Protein 1Z9F (pdb70)

Nearest PDB structures (foldseek):
  1z9f-assembly1_A  TM=1.011E+00  e=7.167E-17  Thermotoga maritima
  1ue6-assembly2_C-3  TM=9.435E-01  e=1.975E-06  Mycobacterium tuberculosis
  1kaw-assembly1_A  TM=8.703E-01  e=1.208E-06  Escherichia coli
  3f2b-assembly1_A  TM=7.608E-01  e=1.840E-04  Geobacillus kaustophilus
  3f2d-assembly1_A  TM=7.621E-01  e=6.122E-04  Geobacillus kaustophilus

Solvent-accessible surface area: 6343 Å² total; per-residue (Å²): 232,150,106,169,179,56,84,32,107,16,85,2,115,1,65,175,88,14,121,39,162,148,52,200,90,19,9,0,29,6,42,0,18,29,112,200,127,46,46,132,44,64,0,10,0,104,28,77,38,0,86,58,0,119,98,132,2,73,51,39,88,42,0,33,0,37,0,58,38,105,101,140,172,195,216,84,31,78,24,0,47,8,82,31,10,140,65,100,92

Secondary structure (DSSP, 8-state):
--S----EEEEEEESS--EEEE---EEEEEEEEEE--EEEEEEEEEHHHHHHHHHH--TT-EEEEEEEEEEE----EEEEEEEEEEE--

InterPro domains:
  IPR000424 Primosome PriB/single-strand DNA-binding [PF00436] (4-107)
  IPR000424 Primosome PriB/single-strand DNA-binding [PS50935] (4-108)
  IPR000424 Primosome PriB/single-strand DNA-binding [cd04496] (7-106)
  IPR011344 Single-stranded DNA-binding protein [MF_00984] (4-111)
  IPR011344 Single-stranded DNA-binding protein [PIRSF002070] (4-121)
  IPR011344 Single-stranded DNA-binding protein [PTHR10302] (4-125)
  IPR011344 Single-stranded DNA-binding protein [TIGR00621] (4-120)
  IPR012340 Nucleic acid-binding, OB-fold [G3DSA:2.40.50.140] (1-108)
  IPR012340 Nucleic acid-binding, OB-fold [SSF50249] (4-141)

Structure (mmCIF, N/CA/C/O backbone):
data_1Z9F
#
_entry.id   1Z9F
#
_cell.length_a   76.589
_cell.length_b   83.406
_cell.length_c   86.431
_cell.angle_alpha   90.000
_cell.angle_beta   90.000
_cell.angle_gamma   90.000
#
_symmetry.space_group_name_H-M   'F 2 2 2'
#
loop_
_entity.id
_entity.type
_entity.pdbx_description
1 polymer 'Single-strand binding protein'
2 water water
#
loop_
_atom_site.group_PDB
_atom_site.id
_atom_site.type_symbol
_atom_site.label_atom_id
_atom_site.label_alt_id
_atom_site.label_comp_id
_atom_site.label_asym_id
_atom_site.label_entity_id
_atom_site.label_seq_id
_atom_site.pdbx_PDB_ins_code
_atom_site.Cartn_x
_atom_site.Cartn_y
_atom_site.Cartn_z
_atom_site.occupancy
_atom_site.B_iso_or_equiv
_atom_site.auth_seq_id
_atom_site.auth_comp_id
_atom_site.auth_asym_id
_atom_site.auth_atom_id
_atom_site.pdbx_PDB_model_num
ATOM 1 N N . HIS A 1 12 ? -11.959 13.719 -43.747 1.00 90.48 0 HIS A N 1
ATOM 2 C CA . HIS A 1 12 ? -11.028 14.764 -43.199 1.00 90.62 0 HIS A CA 1
ATOM 3 C C . HIS A 1 12 ? -10.797 14.558 -41.703 1.00 89.79 0 HIS A C 1
ATOM 4 O O . HIS A 1 12 ? -11.612 13.899 -41.031 1.00 90.23 0 HIS A O 1
ATOM 11 N N . MET A 1 13 ? -9.716 15.160 -41.194 1.00 88.55 1 MET A N 1
ATOM 12 C CA . MET A 1 13 ? -9.400 15.199 -39.754 1.00 87.59 1 MET A CA 1
ATOM 13 C C . MET A 1 13 ? -8.001 15.797 -39.498 1.00 86.71 1 MET A C 1
ATOM 14 O O . MET A 1 13 ? -7.885 16.789 -38.772 1.00 86.79 1 MET A O 1
ATOM 19 N N . SER A 1 14 ? -6.970 15.177 -40.095 1.00 85.18 2 SER A N 1
ATOM 20 C CA . SER A 1 14 ? -5.535 15.588 -40.019 1.00 84.24 2 SER A CA 1
ATOM 21 C C . SER A 1 14 ? -4.702 14.687 -39.090 1.00 82.60 2 SER A C 1
ATOM 22 O O . SER A 1 14 ? -3.620 15.060 -38.636 1.00 82.43 2 SER A O 1
ATOM 25 N N . PHE A 1 15 ? -5.219 13.493 -38.832 1.00 80.95 3 PHE A N 1
ATOM 26 C CA . PHE A 1 15 ? -4.639 12.544 -37.907 1.00 79.60 3 PHE A CA 1
ATOM 27 C C . PHE A 1 15 ? -4.837 11.153 -38.495 1.00 78.29 3 PHE A C 1
ATOM 28 O O . PHE A 1 15 ? -5.594 11.000 -39.446 1.00 78.52 3 PHE A O 1
ATOM 36 N N . PHE A 1 16 ? -4.159 10.146 -37.954 1.00 76.48 4 PHE A N 1
ATOM 37 C CA . PHE A 1 16 ? -4.195 8.821 -38.535 1.00 75.32 4 PHE A CA 1
ATOM 38 C C . PHE A 1 16 ? -3.703 7.815 -37.539 1.00 75.02 4 PHE A C 1
ATOM 39 O O . PHE A 1 16 ? -2.797 8.072 -36.796 1.00 74.44 4 PHE A O 1
ATOM 47 N N . ASN A 1 17 ? -4.316 6.652 -37.512 1.00 75.71 5 ASN A N 1
ATOM 48 C CA . ASN A 1 17 ? -3.956 5.651 -36.524 1.00 76.28 5 ASN A CA 1
ATOM 49 C C . ASN A 1 17 ? -4.235 4.300 -37.133 1.00 76.96 5 ASN A C 1
ATOM 50 O O . ASN A 1 17 ? -5.360 3.952 -37.308 1.00 77.06 5 ASN A O 1
ATOM 55 N N . LYS A 1 18 ? -3.191 3.558 -37.484 1.00 77.42 6 LYS A N 1
ATOM 56 C CA . LYS A 1 18 ? -3.371 2.302 -38.141 1.00 77.48 6 LYS A CA 1
ATOM 57 C C . LYS A 1 18 ? -2.413 1.298 -37.596 1.00 78.25 6 LYS A C 1
ATOM 58 O O . LYS A 1 18 ? -1.194 1.548 -37.556 1.00 77.90 6 LYS A O 1
ATOM 66 N N . ILE A 1 19 ? -2.937 0.145 -37.190 1.00 78.33 7 ILE A N 1
ATOM 67 C CA . ILE A 1 19 ? -2.050 -0.934 -36.775 1.00 78.13 7 ILE A CA 1
ATOM 68 C C . ILE A 1 19 ? -2.392 -2.232 -37.534 1.00 77.94 7 ILE A C 1
ATOM 69 O O . ILE A 1 19 ? -3.529 -2.558 -37.715 1.00 77.56 7 ILE A O 1
ATOM 74 N N . ILE A 1 20 ? -1.355 -2.921 -38.004 1.00 78.43 8 ILE A N 1
ATOM 75 C CA . ILE A 1 20 ? -1.471 -4.190 -38.690 1.00 78.28 8 ILE A CA 1
ATOM 76 C C . ILE A 1 20 ? -0.517 -5.153 -38.018 1.00 78.56 8 ILE A C 1
ATOM 77 O O . ILE A 1 20 ? 0.687 -4.906 -37.961 1.00 78.63 8 ILE A O 1
ATOM 82 N N . LEU A 1 21 ? -1.082 -6.247 -37.519 1.00 79.14 9 LEU A N 1
ATOM 83 C CA . LEU A 1 21 ? -0.349 -7.245 -36.736 1.00 79.13 9 LEU A CA 1
ATOM 84 C C . LEU A 1 21 ? -0.659 -8.576 -37.359 1.00 79.55 9 LEU A C 1
ATOM 85 O O . LEU A 1 21 ? -1.754 -8.756 -37.875 1.00 80.33 9 LEU A O 1
ATOM 90 N N . ILE A 1 22 ? 0.324 -9.470 -37.380 1.00 79.30 10 ILE A N 1
ATOM 91 C CA . ILE A 1 22 ? 0.105 -10.884 -37.682 1.00 78.90 10 ILE A CA 1
ATOM 92 C C . ILE A 1 22 ? 0.688 -11.701 -36.523 1.00 79.12 10 ILE A C 1
ATOM 93 O O . ILE A 1 22 ? 1.893 -11.641 -36.264 1.00 78.40 10 ILE A O 1
ATOM 98 N N . GLY A 1 23 ? -0.179 -12.434 -35.820 1.00 79.05 11 GLY A N 1
ATOM 99 C CA . GLY A 1 23 ? 0.239 -13.238 -34.691 1.00 79.32 11 GLY A CA 1
ATOM 100 C C . GLY A 1 23 ? -0.692 -14.394 -34.411 1.00 79.64 11 GLY A C 1
ATOM 101 O O . GLY A 1 23 ? -1.752 -14.512 -35.019 1.00 79.79 11 GLY A O 1
ATOM 102 N N A ARG A 1 24 ? -0.274 -15.263 -33.488 0.50 79.82 12 ARG A N 1
ATOM 103 N N B ARG A 1 24 ? -0.304 -15.239 -33.469 0.50 79.89 12 ARG A N 1
ATOM 104 C CA A ARG A 1 24 ? -1.083 -16.410 -33.070 0.50 79.79 12 ARG A CA 1
ATOM 105 C CA B ARG A 1 24 ? -1.120 -16.385 -33.104 0.50 79.91 12 ARG A CA 1
ATOM 106 C C A ARG A 1 24 ? -2.043 -15.931 -31.983 0.50 80.05 12 ARG A C 1
ATOM 107 C C B ARG A 1 24 ? -2.000 -16.009 -31.921 0.50 80.15 12 ARG A C 1
ATOM 108 O O A ARG A 1 24 ? -1.726 -14.989 -31.259 0.50 79.95 12 ARG A O 1
ATOM 109 O O B ARG A 1 24 ? -1.596 -15.205 -31.079 0.50 80.15 12 ARG A O 1
ATOM 124 N N . LEU A 1 25 ? -3.208 -16.572 -31.873 1.00 80.28 13 LEU A N 1
ATOM 125 C CA . LEU A 1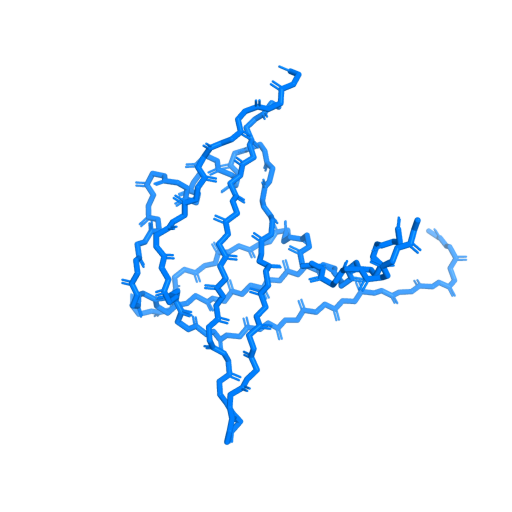 25 ? -4.086 -16.387 -30.711 1.00 80.74 13 LEU A CA 1
ATOM 126 C C . LEU A 1 25 ? -3.503 -17.246 -29.607 1.00 81.22 13 LEU A C 1
ATOM 127 O O . LEU A 1 25 ? -3.338 -18.449 -29.797 1.00 81.48 13 LEU A O 1
ATOM 132 N N . VAL A 1 26 ? -3.183 -16.643 -28.464 1.00 81.70 14 VAL A N 1
ATOM 133 C CA . VAL A 1 26 ? -2.558 -17.388 -27.358 1.00 81.84 14 VAL A CA 1
ATOM 134 C C . VAL A 1 26 ? -3.581 -17.912 -26.371 1.00 81.95 14 VAL A C 1
ATOM 135 O O . VAL A 1 26 ? -3.253 -18.738 -25.533 1.00 82.08 14 VAL A O 1
ATOM 139 N N . ARG A 1 27 ? -4.809 -17.410 -26.458 1.00 82.12 15 ARG A N 1
ATOM 140 C CA . ARG A 1 27 ? -5.962 -18.099 -25.888 1.00 82.25 15 ARG A CA 1
ATOM 141 C C . ARG A 1 27 ? -7.250 -17.767 -26.639 1.00 81.92 15 ARG A C 1
ATOM 142 O O . ARG A 1 27 ? -7.308 -16.822 -27.440 1.00 81.33 15 ARG A O 1
ATOM 150 N N . ASP A 1 28 ? -8.270 -18.575 -26.354 1.00 81.69 16 ASP A N 1
ATOM 151 C CA . ASP A 1 28 ? -9.550 -18.527 -27.044 1.00 81.52 16 ASP A CA 1
ATOM 152 C C . ASP A 1 28 ? -10.255 -17.198 -26.810 1.00 81.51 16 ASP A C 1
ATOM 153 O O . ASP A 1 28 ? -10.078 -16.568 -25.764 1.00 80.82 16 ASP A O 1
ATOM 158 N N . PRO A 1 29 ? -11.029 -16.747 -27.807 1.00 81.90 17 PRO A N 1
ATOM 159 C CA . PRO A 1 29 ? -11.716 -15.472 -27.691 1.00 82.42 17 PRO A CA 1
ATOM 160 C C . PRO A 1 29 ? -12.821 -15.468 -26.631 1.00 83.25 17 PRO A C 1
ATOM 161 O O . PRO A 1 29 ? -13.432 -16.505 -26.354 1.00 83.40 17 PRO A O 1
ATOM 165 N N . GLU A 1 30 ? -13.046 -14.303 -26.033 1.00 84.21 18 GLU A N 1
ATOM 166 C CA . GLU A 1 30 ? -14.104 -14.123 -25.049 1.00 85.14 18 GLU A CA 1
ATOM 167 C C . GLU A 1 30 ? -15.239 -13.336 -25.685 1.00 86.23 18 GLU A C 1
ATOM 168 O O . GLU A 1 30 ? -15.052 -12.166 -26.028 1.00 86.33 18 GLU A O 1
ATOM 174 N N . GLU A 1 31 ? -16.393 -13.985 -25.866 1.00 87.23 19 GLU A N 1
ATOM 175 C CA . GLU A 1 31 ? -17.617 -13.297 -26.295 1.00 88.02 19 GLU A CA 1
ATOM 176 C C . GLU A 1 31 ? -18.278 -12.677 -25.080 1.00 88.61 19 GLU A C 1
ATOM 177 O O . GLU A 1 31 ? -18.373 -13.284 -24.014 1.00 88.88 19 GLU A O 1
ATOM 183 N N . ARG A 1 32 ? -18.794 -11.481 -25.297 1.00 89.32 20 ARG A N 1
ATOM 184 C CA . ARG A 1 32 ? -18.936 -10.496 -24.259 1.00 89.84 20 ARG A CA 1
ATOM 185 C C . ARG A 1 32 ? -19.867 -9.459 -24.900 1.00 90.11 20 ARG A C 1
ATOM 186 O O . ARG A 1 32 ? -19.434 -8.505 -25.524 1.00 90.69 20 ARG A O 1
ATOM 194 N N . TYR A 1 33 ? -21.166 -9.711 -24.797 1.00 90.72 21 TYR A N 1
ATOM 195 C CA . TYR A 1 33 ? -22.181 -8.881 -25.444 1.00 90.91 21 TYR A CA 1
ATOM 196 C C . TYR A 1 33 ? -22.453 -7.602 -24.661 1.00 90.82 21 TYR A C 1
ATOM 197 O O . TYR A 1 33 ? -22.815 -7.678 -23.484 1.00 90.56 21 TYR A O 1
ATOM 206 N N . THR A 1 34 ? -22.328 -6.436 -25.302 1.00 90.56 22 THR A N 1
ATOM 207 C CA . THR A 1 34 ? -22.768 -5.185 -24.658 1.00 90.66 22 THR A CA 1
ATOM 208 C C . THR A 1 34 ? -24.289 -5.028 -24.674 1.00 90.89 22 THR A C 1
ATOM 209 O O . THR A 1 34 ? -25.042 -5.988 -24.873 1.00 90.84 22 THR A O 1
ATOM 213 N N . LEU A 1 35 ? -24.700 -3.798 -24.363 1.00 91.20 23 LEU A N 1
ATOM 214 C CA . LEU A 1 35 ? -25.892 -3.123 -24.908 1.00 91.21 23 LEU A CA 1
ATOM 215 C C . LEU A 1 35 ? -26.593 -3.835 -26.075 1.00 91.04 23 LEU A C 1
ATOM 216 O O . LEU A 1 35 ? -27.088 -4.986 -25.948 1.00 90.93 23 LEU A O 1
ATOM 221 N N . THR A 1 38 ? -23.816 -4.799 -30.289 1.00 84.27 26 THR A N 1
ATOM 222 C CA . THR A 1 38 ? -23.981 -5.675 -29.130 1.00 84.06 26 THR A CA 1
ATOM 223 C C . THR A 1 38 ? -22.747 -6.575 -28.947 1.00 83.69 26 THR A C 1
ATOM 224 O O . THR A 1 38 ? -22.071 -6.483 -27.925 1.00 83.99 26 THR A O 1
ATOM 228 N N . PRO A 1 39 ? -22.437 -7.434 -29.937 1.00 83.02 27 PRO A N 1
ATOM 229 C CA . PRO A 1 39 ? -21.442 -8.463 -29.656 1.00 82.50 27 PRO A CA 1
ATOM 230 C C . PRO A 1 39 ? -20.008 -7.934 -29.621 1.00 82.02 27 PRO A C 1
ATOM 231 O O . PRO A 1 39 ? -19.573 -7.229 -30.532 1.00 82.38 27 PRO A O 1
ATOM 235 N N . VAL A 1 40 ? -19.289 -8.269 -28.554 1.00 81.29 28 VAL A N 1
ATOM 236 C CA . VAL A 1 40 ? -17.888 -7.898 -28.402 1.00 80.50 28 VAL A CA 1
ATOM 237 C C . VAL A 1 40 ? -17.103 -9.148 -28.081 1.00 79.73 28 VAL A C 1
ATOM 238 O O . VAL A 1 40 ? -17.445 -9.895 -27.174 1.00 79.84 28 VAL A O 1
ATOM 242 N N . THR A 1 41 ? -16.053 -9.369 -28.847 1.00 79.03 29 THR A N 1
ATOM 243 C CA . THR A 1 41 ? -15.177 -10.495 -28.664 1.00 78.47 29 THR A CA 1
ATOM 244 C C . THR A 1 41 ? -13.758 -9.931 -28.546 1.00 78.36 29 THR A C 1
ATOM 245 O O . THR A 1 41 ? -13.358 -9.056 -29.297 1.00 77.53 29 THR A O 1
ATOM 249 N N . THR A 1 42 ? -13.044 -10.392 -27.532 1.00 78.22 30 THR A N 1
ATOM 250 C CA . THR A 1 42 ? -11.702 -9.984 -27.305 1.00 78.15 30 THR A CA 1
ATOM 251 C C . THR A 1 42 ? -10.836 -11.222 -27.363 1.00 78.32 30 THR A C 1
ATOM 252 O O . THR A 1 42 ? -11.308 -12.341 -27.139 1.00 77.47 30 THR A O 1
ATOM 256 N N . PHE A 1 43 ? -9.577 -10.994 -27.725 1.00 78.55 31 PHE A N 1
ATOM 257 C CA . PHE A 1 43 ? -8.545 -12.010 -27.696 1.00 78.79 31 PHE A CA 1
ATOM 258 C C . PHE A 1 43 ? -7.201 -11.311 -27.805 1.00 78.79 31 PHE A C 1
ATOM 259 O O . PHE A 1 43 ? -7.117 -10.179 -28.246 1.00 78.62 31 PHE A O 1
ATOM 267 N N . THR A 1 44 ? -6.164 -11.985 -27.344 1.00 79.41 32 THR A N 1
ATOM 268 C CA . THR A 1 44 ? -4.839 -11.432 -27.326 1.00 79.62 32 THR A CA 1
ATOM 269 C C . THR A 1 44 ? -4.025 -12.321 -28.227 1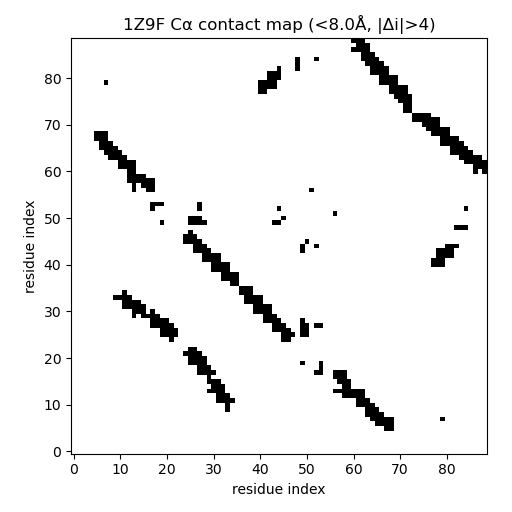.00 80.26 32 THR A C 1
ATOM 270 O O . THR A 1 44 ? -4.169 -13.550 -28.206 1.00 79.30 32 THR A O 1
ATOM 274 N N . ILE A 1 45 ? -3.198 -11.678 -29.050 1.00 81.33 33 ILE A N 1
ATOM 275 C CA . ILE A 1 45 ? -2.335 -12.386 -29.974 1.00 81.98 33 ILE A CA 1
ATOM 276 C C . ILE A 1 45 ? -0.878 -12.256 -29.538 1.00 82.39 33 ILE A C 1
ATOM 277 O O . ILE A 1 45 ? -0.497 -11.291 -28.860 1.00 82.57 33 ILE A O 1
ATOM 282 N N . ALA A 1 46 ? -0.079 -13.255 -29.897 1.00 82.61 34 ALA A N 1
ATOM 283 C CA . ALA A 1 46 ? 1.347 -13.222 -29.644 1.00 82.69 34 ALA A CA 1
ATOM 284 C C . ALA A 1 46 ? 1.978 -12.836 -30.952 1.00 82.85 34 ALA A C 1
ATOM 285 O O . ALA A 1 46 ? 1.835 -13.566 -31.931 1.00 83.04 34 ALA A O 1
ATOM 287 N N . VAL A 1 47 ? 2.646 -11.682 -30.972 1.00 82.91 35 VAL A N 1
ATOM 288 C CA . VAL A 1 47 ? 3.340 -11.185 -32.161 1.00 82.90 35 VAL A CA 1
ATOM 289 C C . VAL A 1 47 ? 4.824 -11.127 -31.851 1.00 83.07 35 VAL A C 1
ATOM 290 O O . VAL A 1 47 ? 5.339 -10.105 -31.374 1.00 82.76 35 VAL A O 1
ATOM 294 N N . ASP A 1 48 ? 5.530 -12.223 -32.091 1.00 83.43 36 ASP A N 1
ATOM 295 C CA . ASP A 1 48 ? 6.932 -12.221 -31.701 1.00 84.06 36 ASP A CA 1
ATOM 296 C C . ASP A 1 48 ? 7.810 -11.505 -32.729 1.00 84.15 36 ASP A C 1
ATOM 297 O O . ASP A 1 48 ? 7.492 -11.441 -33.913 1.00 83.53 36 ASP A O 1
ATOM 302 N N . ARG A 1 49 ? 8.901 -10.936 -32.219 1.00 84.70 37 ARG A N 1
ATOM 303 C CA . ARG A 1 49 ? 9.797 -10.093 -32.990 1.00 85.14 37 ARG A CA 1
ATOM 304 C C . ARG A 1 49 ? 10.765 -10.982 -33.769 1.00 85.04 37 ARG A C 1
ATOM 305 O O . ARG A 1 49 ? 11.921 -11.159 -33.385 1.00 85.22 37 ARG A O 1
ATOM 313 N N . THR A 1 61 ? 11.995 -11.899 -28.150 1.00 80.40 49 THR A N 1
ATOM 314 C CA . THR A 1 61 ? 10.919 -11.647 -27.202 1.00 80.02 49 THR A CA 1
ATOM 315 C C . THR A 1 61 ? 9.635 -11.294 -27.968 1.00 79.95 49 THR A C 1
ATOM 316 O O . THR A 1 61 ? 9.688 -10.833 -29.111 1.00 80.20 49 THR A O 1
ATOM 320 N N . THR A 1 62 ? 8.492 -11.539 -27.327 1.00 79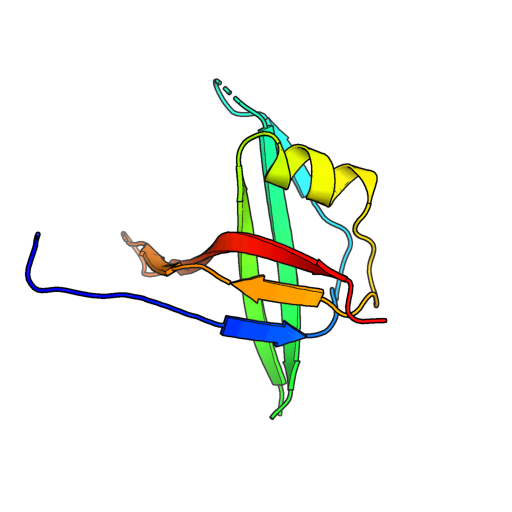.39 50 THR A N 1
ATOM 321 C CA . THR A 1 62 ? 7.185 -11.375 -27.938 1.00 78.86 50 THR A CA 1
ATOM 322 C C . THR A 1 62 ? 6.523 -10.109 -27.437 1.00 78.37 50 THR A C 1
ATOM 323 O O . THR A 1 62 ? 6.819 -9.622 -26.343 1.00 78.21 50 THR A O 1
ATOM 327 N N . ASP A 1 63 ? 5.642 -9.575 -28.279 1.00 78.13 51 ASP A N 1
ATOM 328 C CA . ASP A 1 63 ? 4.718 -8.522 -27.912 1.00 77.96 51 ASP A CA 1
ATOM 329 C C . ASP A 1 63 ? 3.315 -9.089 -27.912 1.00 77.96 51 ASP A C 1
ATOM 330 O O . ASP A 1 63 ? 2.886 -9.709 -28.892 1.00 78.05 51 ASP A O 1
ATOM 335 N N . PHE A 1 64 ? 2.601 -8.865 -26.814 1.00 77.98 52 PHE A N 1
ATOM 336 C CA . PHE A 1 64 ? 1.222 -9.316 -26.677 1.00 77.91 52 PHE A CA 1
ATOM 337 C C . PHE A 1 64 ? 0.267 -8.143 -26.837 1.00 77.77 52 PHE A C 1
ATOM 338 O O . PHE A 1 64 ? 0.499 -7.055 -26.301 1.00 76.72 52 PHE A O 1
ATOM 346 N N . PHE A 1 65 ? -0.802 -8.378 -27.589 1.00 77.96 53 PHE A N 1
ATOM 347 C CA . PHE A 1 65 ? -1.783 -7.350 -27.890 1.00 79.08 53 PHE A CA 1
ATOM 348 C C . PHE A 1 65 ? -3.204 -7.829 -27.593 1.00 79.11 53 PHE A C 1
ATOM 349 O O . PHE A 1 65 ? -3.636 -8.845 -28.127 1.00 79.25 53 PHE A O 1
ATOM 357 N N . ARG A 1 66 ? -3.928 -7.088 -26.765 1.00 79.29 54 ARG A N 1
ATOM 358 C CA . ARG A 1 66 ? -5.378 -7.295 -26.614 1.00 79.11 54 ARG A CA 1
ATOM 359 C C . ARG A 1 66 ? -6.108 -6.819 -27.876 1.00 79.05 54 ARG A C 1
ATOM 360 O O . ARG A 1 66 ? -6.058 -5.632 -28.183 1.00 79.17 54 ARG A O 1
ATOM 364 N N . ILE A 1 67 ? -6.744 -7.742 -28.614 1.00 79.07 55 ILE A N 1
ATOM 365 C CA . ILE A 1 67 ? -7.604 -7.411 -29.771 1.00 78.74 55 ILE A CA 1
ATOM 366 C C . ILE A 1 67 ? -9.100 -7.344 -29.365 1.00 78.53 55 ILE A C 1
ATOM 367 O O . ILE A 1 67 ? -9.629 -8.259 -28.740 1.00 77.74 55 ILE A O 1
ATOM 372 N N . VAL A 1 68 ? -9.765 -6.255 -29.748 1.00 78.13 56 VAL A N 1
ATOM 373 C CA . VAL A 1 68 ? -11.195 -6.081 -29.569 1.00 77.64 56 VAL A CA 1
ATOM 374 C C . VAL A 1 68 ? -11.901 -6.070 -30.930 1.00 77.34 56 VAL A C 1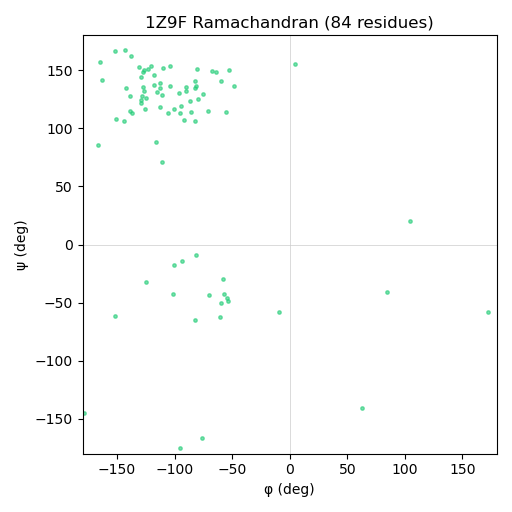
ATOM 375 O O . VAL A 1 68 ? -11.454 -5.395 -31.843 1.00 77.37 56 VAL A O 1
ATOM 379 N N . THR A 1 69 ? -13.012 -6.802 -31.033 1.00 77.04 57 THR A N 1
ATOM 380 C CA . THR A 1 69 ? -13.881 -6.819 -32.207 1.00 77.03 57 THR A CA 1
ATOM 381 C C . THR A 1 69 ? -15.340 -6.515 -31.803 1.00 77.02 57 THR A C 1
ATOM 382 O O . THR A 1 69 ? -15.754 -6.813 -30.693 1.00 76.06 57 THR A O 1
ATOM 386 N N . PHE A 1 70 ? -16.097 -5.910 -32.719 1.00 77.26 58 PHE A N 1
ATOM 387 C CA . PHE A 1 70 ? -17.495 -5.519 -32.491 1.00 77.22 58 PHE A CA 1
ATOM 388 C C . PHE A 1 70 ? -18.382 -5.990 -33.639 1.00 77.42 58 PHE A C 1
ATOM 389 O O . PHE A 1 70 ? -17.911 -6.147 -34.766 1.00 77.78 58 PHE A O 1
ATOM 397 N N . GLY A 1 71 ? -19.660 -6.220 -33.352 1.00 77.70 59 GLY A N 1
ATOM 398 C CA . GLY A 1 71 ? -20.635 -6.594 -34.382 1.00 77.86 59 GLY A CA 1
ATOM 399 C C . GLY A 1 71 ? -20.307 -7.919 -35.047 1.00 78.15 59 GLY A C 1
ATOM 400 O O . GLY A 1 71 ? -19.857 -8.853 -34.384 1.00 78.22 59 GLY A O 1
ATOM 401 N N . ARG A 1 72 ? -20.511 -7.993 -36.361 1.00 78.42 60 ARG A N 1
ATOM 402 C CA . ARG A 1 72 ? -20.311 -9.239 -37.119 1.00 78.66 60 ARG A CA 1
ATOM 403 C C . ARG A 1 72 ? -18.894 -9.797 -37.004 1.00 78.82 60 ARG A C 1
ATOM 404 O O . ARG A 1 72 ? -18.684 -11.008 -37.089 1.00 79.08 60 ARG A O 1
ATOM 406 N N . LEU A 1 73 ? -17.926 -8.906 -36.825 1.00 78.88 61 LEU A N 1
ATOM 407 C CA . LEU A 1 73 ? -16.533 -9.298 -36.651 1.00 78.60 61 LEU A CA 1
ATOM 408 C C . LEU A 1 73 ? -16.304 -9.970 -35.299 1.00 78.95 61 LEU A C 1
ATOM 409 O O . LEU A 1 73 ? -15.596 -10.976 -35.220 1.00 78.81 61 LEU A O 1
ATOM 414 N N . ALA A 1 74 ? -16.892 -9.397 -34.242 1.00 79.16 62 ALA A N 1
ATOM 415 C CA . ALA A 1 74 ? -17.001 -10.071 -32.933 1.00 79.36 62 ALA A CA 1
ATOM 416 C C . ALA A 1 74 ? -17.644 -11.428 -33.112 1.00 79.78 62 ALA A C 1
ATOM 417 O O . ALA A 1 74 ? -17.126 -12.423 -32.624 1.00 79.90 62 ALA A O 1
ATOM 419 N N . GLU A 1 75 ? -18.763 -11.456 -33.835 1.00 80.39 63 GLU A N 1
ATOM 420 C CA . GLU A 1 75 ? -19.472 -12.703 -34.114 1.00 81.02 63 GLU A CA 1
ATOM 421 C C . GLU A 1 75 ? -18.572 -13.674 -34.870 1.00 81.00 63 GLU A C 1
ATOM 422 O O . GLU A 1 75 ? -18.447 -14.838 -34.481 1.00 81.29 63 GLU A O 1
ATOM 428 N N . PHE A 1 76 ? -17.955 -13.197 -35.950 1.00 80.88 64 PHE A N 1
ATOM 429 C CA . PHE A 1 76 ? -17.004 -14.013 -36.706 1.00 80.81 64 PHE A CA 1
ATOM 430 C C . PHE A 1 76 ? -15.877 -14.501 -35.800 1.00 80.46 64 PHE A C 1
ATOM 431 O O . PHE A 1 76 ? -15.477 -15.662 -35.870 1.00 80.08 64 PHE A O 1
ATOM 439 N N . ALA A 1 77 ? -15.377 -13.610 -34.945 1.00 80.44 65 ALA A N 1
ATOM 440 C CA . ALA A 1 77 ? -14.219 -13.921 -34.108 1.00 80.47 65 ALA A CA 1
ATOM 441 C C . ALA A 1 77 ? -14.524 -15.099 -33.212 1.00 79.85 65 ALA A C 1
ATOM 442 O O . ALA A 1 77 ? -13.905 -16.151 -33.321 1.00 79.46 65 ALA A O 1
ATOM 444 N N . ARG A 1 78 ? -15.512 -14.916 -32.353 1.00 79.85 66 ARG A N 1
ATOM 445 C CA . ARG A 1 78 ? -15.948 -15.962 -31.419 1.00 79.73 66 ARG A CA 1
ATOM 446 C C . ARG A 1 78 ? -16.311 -17.310 -32.064 1.00 78.96 66 ARG A C 1
ATOM 447 O O . ARG A 1 78 ? -15.870 -18.350 -31.579 1.00 78.27 66 ARG A O 1
ATOM 455 N N . THR A 1 79 ? -17.075 -17.303 -33.153 1.00 78.81 67 THR A N 1
ATOM 456 C CA . THR A 1 79 ? -17.510 -18.574 -33.759 1.00 79.21 67 THR A CA 1
ATOM 457 C C . THR A 1 79 ? -16.459 -19.237 -34.666 1.00 79.35 67 THR A C 1
ATOM 458 O O . THR A 1 79 ? -16.651 -20.378 -35.085 1.00 79.59 67 THR A O 1
ATOM 462 N N . TYR A 1 80 ? -15.361 -18.544 -34.966 1.00 79.71 68 TYR A N 1
ATOM 463 C CA . TYR A 1 80 ? -14.309 -19.115 -35.825 1.00 79.80 68 TYR A CA 1
ATOM 464 C C . TYR A 1 80 ? -12.891 -19.130 -35.239 1.00 79.85 68 TYR A C 1
ATOM 465 O O . TYR A 1 80 ? -12.136 -20.051 -35.535 1.00 79.85 68 TYR A O 1
ATOM 474 N N . LEU A 1 81 ? -12.527 -18.145 -34.415 1.00 80.19 69 LEU A N 1
ATOM 475 C CA . LEU A 1 81 ? -11.148 -18.052 -33.883 1.00 80.39 69 LEU A CA 1
ATOM 476 C C . LEU A 1 81 ? -10.911 -18.956 -32.666 1.00 80.58 69 LEU A C 1
ATOM 477 O O . LEU A 1 81 ? -11.731 -1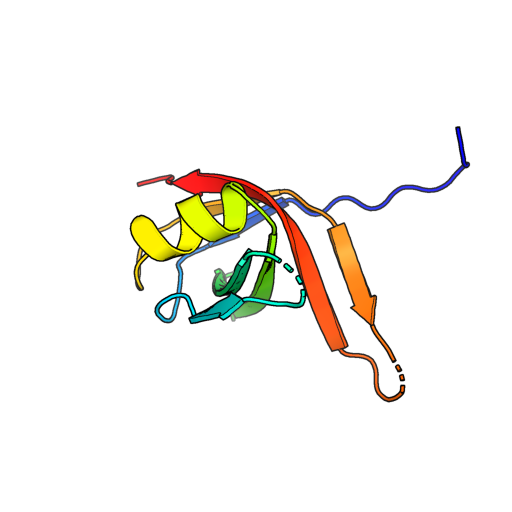8.994 -31.749 1.00 80.57 69 LEU A O 1
ATOM 482 N N . THR A 1 82 ? -9.780 -19.666 -32.659 1.00 80.73 70 THR A N 1
ATOM 483 C CA . THR A 1 82 ? -9.364 -20.481 -31.503 1.00 80.71 70 THR A CA 1
ATOM 484 C C . THR A 1 82 ? -7.862 -20.315 -31.240 1.00 80.88 70 THR A C 1
ATOM 485 O O . THR A 1 82 ? -7.126 -19.869 -32.110 1.00 81.11 70 THR A O 1
ATOM 489 N N . LYS A 1 83 ? -7.417 -20.679 -30.039 1.00 81.08 71 LYS A N 1
ATOM 490 C CA . LYS A 1 83 ? -6.009 -20.549 -29.644 1.00 81.08 71 LYS A CA 1
ATOM 491 C C . LYS A 1 83 ? -5.052 -21.201 -30.645 1.00 81.20 71 LYS A C 1
ATOM 492 O O . LYS A 1 83 ? -5.402 -22.172 -31.318 1.00 81.09 71 LYS A O 1
ATOM 494 N N . GLY A 1 84 ? -3.847 -20.644 -30.743 1.00 81.53 72 GLY A N 1
ATOM 495 C CA . GLY A 1 84 ? -2.813 -21.134 -31.661 1.00 81.71 72 GLY A CA 1
ATOM 496 C C . GLY A 1 84 ? -2.934 -20.581 -33.071 1.00 81.85 72 GLY A C 1
ATOM 497 O O . GLY A 1 84 ? -1.930 -20.255 -33.705 1.00 82.00 72 GLY A O 1
ATOM 498 N N . ARG A 1 85 ? -4.170 -20.499 -33.557 1.00 81.94 73 ARG A N 1
ATOM 499 C CA . ARG A 1 85 ? -4.495 -20.001 -34.893 1.00 81.97 73 ARG A CA 1
ATOM 500 C C . ARG A 1 85 ? -3.801 -18.657 -35.204 1.00 81.85 73 ARG A C 1
ATOM 501 O O . ARG A 1 85 ? -3.777 -17.766 -34.358 1.00 81.93 73 ARG A O 1
ATOM 509 N N . LEU A 1 86 ? -3.245 -18.535 -36.414 1.00 81.73 74 LEU A N 1
ATOM 510 C CA . LEU A 1 86 ? -2.490 -17.344 -36.852 1.00 81.63 74 LEU A CA 1
ATOM 511 C C . LEU A 1 86 ? -3.383 -16.376 -37.609 1.00 81.55 74 LEU A C 1
ATOM 512 O O . LEU A 1 86 ? -3.922 -16.718 -38.662 1.00 81.62 74 LEU A O 1
ATOM 517 N N . VAL A 1 87 ? -3.519 -15.158 -37.095 1.00 81.49 75 VAL A N 1
ATOM 518 C CA . VAL A 1 87 ? -4.402 -14.172 -37.719 1.00 81.25 75 VAL A CA 1
ATOM 519 C C . VAL A 1 87 ? -3.697 -12.860 -38.101 1.00 81.07 75 VAL A C 1
ATOM 520 O O . VAL A 1 87 ? -2.695 -12.461 -37.500 1.00 81.12 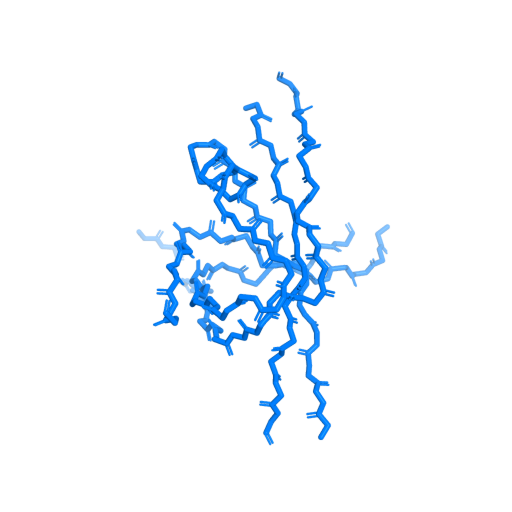75 VAL A O 1
ATOM 524 N N . LEU A 1 88 ? -4.220 -12.226 -39.145 1.00 80.37 76 LEU A N 1
ATOM 525 C CA . LEU A 1 88 ? -3.895 -10.858 -39.454 1.00 79.62 76 LEU A CA 1
ATOM 526 C C . LEU A 1 88 ? -4.909 -10.030 -38.720 1.00 79.50 76 LEU A C 1
ATOM 527 O O . LEU A 1 88 ? -6.092 -10.353 -38.727 1.00 79.82 76 LEU A O 1
ATOM 532 N N . VAL A 1 89 ? -4.456 -8.974 -38.067 1.00 79.21 77 VAL A N 1
ATOM 533 C CA . VAL A 1 89 ? -5.357 -8.015 -37.476 1.00 79.18 77 VAL A CA 1
ATOM 534 C C . VAL A 1 89 ? -5.043 -6.623 -37.991 1.00 78.52 77 VAL A C 1
ATOM 535 O O . VAL A 1 89 ? -3.924 -6.154 -37.904 1.00 78.11 77 VAL A O 1
ATOM 539 N N . GLU A 1 90 ? -6.064 -5.971 -38.513 1.00 78.34 78 GLU A N 1
ATOM 540 C CA . GLU A 1 90 ? -5.973 -4.599 -38.907 1.00 78.58 78 GLU A CA 1
ATOM 541 C C . GLU A 1 90 ? -6.907 -3.764 -38.048 1.00 78.98 78 GLU A C 1
ATOM 542 O O . GLU A 1 90 ? -8.071 -4.087 -37.876 1.00 78.50 78 GLU A O 1
ATOM 548 N N . GLY A 1 91 ? -6.407 -2.675 -37.499 1.00 79.56 79 GLY A N 1
ATOM 549 C CA . GLY A 1 91 ? -7.296 -1.785 -36.814 1.00 79.40 79 GLY A CA 1
ATOM 550 C C . GLY A 1 91 ? -6.616 -0.570 -36.263 1.00 79.71 79 GLY A C 1
ATOM 551 O O . GLY A 1 91 ? -5.698 -0.037 -36.877 1.00 78.37 79 GLY A O 1
ATOM 552 N N . GLU A 1 92 ? -7.098 -0.120 -35.098 1.00 80.21 80 GLU A N 1
ATOM 553 C CA . GLU A 1 92 ? -6.549 1.065 -34.477 1.00 80.92 80 GLU A CA 1
ATOM 554 C C . GLU A 1 92 ? -5.953 0.757 -33.155 1.00 80.75 80 GLU A C 1
ATOM 555 O O . GLU A 1 92 ? -6.403 -0.128 -32.447 1.00 81.61 80 GLU A O 1
ATOM 561 N N . MET A 1 93 ? -4.889 1.464 -32.832 1.00 81.79 81 MET A N 1
ATOM 562 C CA . MET A 1 93 ? -4.244 1.261 -31.548 1.00 81.45 81 MET A CA 1
ATOM 563 C C . MET A 1 93 ? -4.881 2.265 -30.605 1.00 81.07 81 MET A C 1
ATOM 564 O O . MET A 1 93 ? -4.681 3.471 -30.733 1.00 79.42 81 MET A O 1
ATOM 569 N N . ARG A 1 94 ? -5.720 1.751 -29.708 1.00 82.04 82 ARG A N 1
ATOM 570 C CA . ARG A 1 94 ? -6.307 2.569 -28.637 1.00 82.81 82 ARG A CA 1
ATOM 571 C C . ARG A 1 94 ? -5.456 2.579 -27.373 1.00 82.04 82 ARG A C 1
ATOM 572 O O . ARG A 1 94 ? -5.029 1.542 -26.871 1.00 81.31 82 ARG A O 1
ATOM 580 N N . MET A 1 95 ? -5.250 3.786 -26.868 1.00 81.82 83 MET A N 1
ATOM 581 C CA . MET A 1 95 ? -4.462 4.048 -25.676 1.00 82.00 83 MET A CA 1
ATOM 582 C C . MET A 1 95 ? -5.408 4.517 -24.577 1.00 81.39 83 MET A C 1
ATOM 583 O O . MET A 1 95 ? -5.426 5.691 -24.209 1.00 80.33 83 MET A O 1
ATOM 588 N N . ARG A 1 96 ? -6.213 3.587 -24.082 1.00 81.33 84 ARG A N 1
ATOM 589 C CA . ARG A 1 96 ? -7.387 3.963 -23.314 1.00 82.00 84 ARG A CA 1
ATOM 590 C C . ARG A 1 96 ? -7.015 4.141 -21.849 1.00 81.40 84 ARG A C 1
ATOM 591 O O . ARG A 1 96 ? -6.466 3.242 -21.211 1.00 80.90 84 ARG A O 1
ATOM 599 N N . ARG A 1 97 ? -7.314 5.326 -21.337 1.00 81.24 85 ARG A N 1
ATOM 600 C CA . ARG A 1 97 ? -6.989 5.694 -19.969 1.00 81.14 85 ARG A CA 1
ATOM 601 C C . ARG A 1 97 ? -8.208 5.417 -19.100 1.00 80.96 85 ARG A C 1
ATOM 602 O O . ARG A 1 97 ? -9.343 5.673 -19.508 1.00 80.57 85 ARG A O 1
ATOM 610 N N . LYS A 1 105 ? -8.292 6.542 -14.695 1.00 85.47 93 LYS A N 1
ATOM 611 C CA . LYS A 1 105 ? -7.616 6.428 -15.987 1.00 85.37 93 LYS A CA 1
ATOM 612 C C . LYS A 1 105 ? -6.176 5.929 -15.816 1.00 85.42 93 LYS A C 1
ATOM 613 O O . LYS A 1 105 ? -5.340 6.612 -15.215 1.00 85.24 93 LYS A O 1
ATOM 619 N N . ARG A 1 106 ? -5.897 4.733 -16.337 1.00 85.42 94 ARG A N 1
ATOM 620 C CA . ARG A 1 106 ? -4.564 4.135 -16.237 1.00 85.35 94 ARG A CA 1
ATOM 621 C C . ARG A 1 106 ? -4.318 3.391 -17.537 1.00 84.98 94 ARG A C 1
ATOM 622 O O . ARG A 1 106 ? -4.886 2.327 -17.762 1.00 85.61 94 ARG A O 1
ATOM 630 N N . VAL A 1 107 ? -3.467 3.960 -18.391 1.00 84.48 95 VAL A N 1
ATOM 631 C CA . VAL A 1 107 ? -3.506 3.703 -19.868 1.00 83.86 95 VAL A CA 1
ATOM 632 C C . VAL A 1 107 ? -3.423 2.230 -20.336 1.00 83.61 95 VAL A C 1
ATOM 633 O O . VAL A 1 107 ? -2.358 1.561 -20.209 1.00 83.61 95 VAL A O 1
ATOM 637 N N . SER A 1 108 ? -4.533 1.755 -20.933 1.00 83.05 96 SER A N 1
ATOM 638 C CA . SER A 1 108 ? -4.652 0.363 -21.377 1.00 82.94 96 SER A CA 1
ATOM 639 C C . SER A 1 108 ? -4.715 0.226 -22.910 1.00 82.46 96 SER A C 1
ATOM 640 O O . SER A 1 108 ? -5.672 0.710 -23.528 1.00 81.54 96 SER A O 1
ATOM 643 N N . PRO A 1 109 ? -3.722 -0.469 -23.513 1.00 82.06 97 PRO A N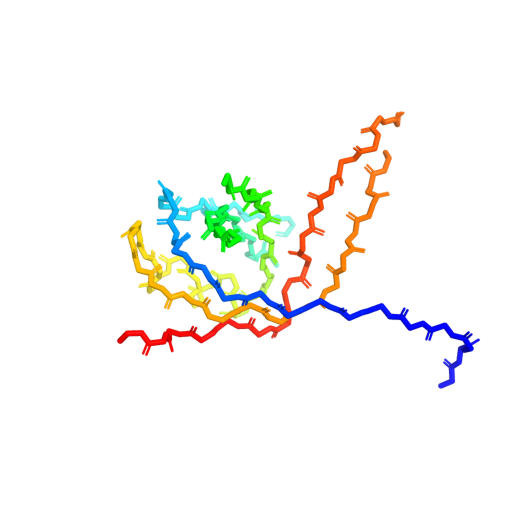 1
ATOM 644 C CA . PRO A 1 109 ? -3.561 -0.574 -24.972 1.00 82.11 97 PRO A CA 1
ATOM 645 C C . PRO A 1 109 ? -4.387 -1.696 -25.575 1.00 81.58 97 PRO A C 1
ATOM 646 O O . PRO A 1 109 ? -4.121 -2.857 -25.286 1.00 82.56 97 PRO A O 1
ATOM 650 N N . GLU A 1 110 ? -5.378 -1.361 -26.395 1.00 80.80 98 GLU A N 1
ATOM 651 C CA . GLU A 1 110 ? -6.136 -2.379 -27.136 1.00 80.40 98 GLU A CA 1
ATOM 652 C C . GLU A 1 110 ? -6.160 -2.049 -28.612 1.00 79.89 98 GLU A C 1
ATOM 653 O O . GLU A 1 110 ? -6.199 -0.873 -28.970 1.00 80.28 98 GLU A O 1
ATOM 659 N N . VAL A 1 111 ? -6.207 -3.084 -29.454 1.00 79.02 99 VAL A N 1
ATOM 660 C CA . VAL A 1 111 ? -6.444 -2.910 -30.878 1.00 78.54 99 VAL A CA 1
ATOM 661 C C . VAL A 1 111 ? -7.925 -3.095 -31.168 1.00 78.43 99 VAL A C 1
ATOM 662 O O . VAL A 1 111 ? -8.467 -4.202 -31.014 1.00 78.64 99 VAL A O 1
ATOM 666 N N . VAL A 1 112 ? -8.594 -2.016 -31.572 1.00 77.49 100 VAL A N 1
ATOM 667 C CA . VAL A 1 112 ? -9.947 -2.132 -32.100 1.00 76.29 100 VAL A CA 1
ATOM 668 C C . VAL A 1 112 ? -9.762 -2.526 -33.563 1.00 77.38 100 VAL A C 1
ATOM 669 O O . VAL A 1 112 ? -9.335 -1.715 -34.406 1.00 77.31 100 VAL A O 1
ATOM 673 N N . ALA A 1 113 ? -10.050 -3.795 -33.846 1.00 77.58 101 ALA A N 1
ATOM 674 C CA . ALA A 1 113 ? -9.825 -4.361 -35.139 1.00 77.44 101 ALA A CA 1
ATOM 675 C C . ALA A 1 113 ? -10.954 -3.992 -36.059 1.00 78.59 101 ALA A C 1
ATOM 676 O O . ALA A 1 113 ? -12.144 -4.032 -35.683 1.00 78.96 101 ALA A O 1
ATOM 678 N N . ASN A 1 114 ? -10.593 -3.618 -37.284 1.00 79.31 102 ASN A N 1
ATOM 679 C CA . ASN A 1 114 ? -11.593 -3.513 -38.327 1.00 80.05 102 ASN A CA 1
ATOM 680 C C . ASN A 1 114 ? -11.554 -4.741 -39.220 1.00 79.53 102 ASN A C 1
ATOM 681 O O . ASN A 1 114 ? -12.485 -4.989 -39.917 1.00 79.91 102 ASN A O 1
ATOM 686 N N . VAL A 1 115 ? -10.473 -5.516 -39.182 1.00 79.84 103 VAL A N 1
ATOM 687 C CA . VAL A 1 115 ? -10.310 -6.702 -40.029 1.00 79.11 103 VAL A CA 1
ATOM 688 C C . VAL A 1 115 ? -9.607 -7.799 -39.230 1.00 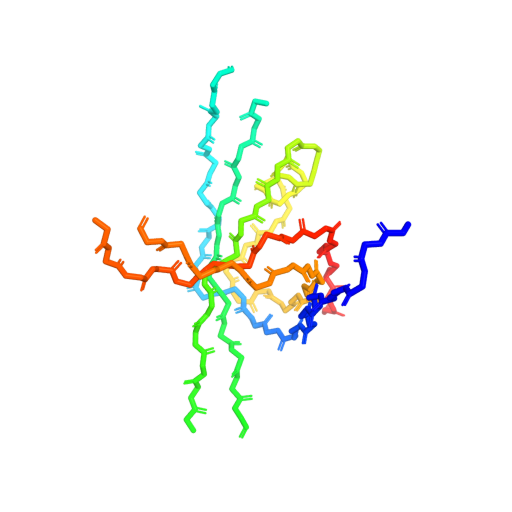79.11 103 VAL A C 1
ATOM 689 O O . VAL A 1 115 ? -8.657 -7.524 -38.519 1.00 78.24 103 VAL A O 1
ATOM 693 N N . VAL A 1 116 ? -10.104 -9.028 -39.319 1.00 79.40 104 VAL A N 1
ATOM 694 C CA . VAL A 1 116 ? -9.372 -10.206 -38.842 1.00 79.56 104 VAL A CA 1
ATOM 695 C C . VAL A 1 116 ? -9.490 -11.342 -39.858 1.00 79.75 104 VAL A C 1
ATOM 696 O O . VAL A 1 116 ? -10.587 -11.870 -40.083 1.00 79.76 104 VAL A O 1
ATOM 700 N N . ARG A 1 117 ? -8.363 -11.694 -40.472 1.00 80.01 105 ARG A N 1
ATOM 701 C CA . ARG A 1 117 ? -8.263 -12.856 -41.348 1.00 80.21 105 ARG A CA 1
ATOM 702 C C . ARG A 1 117 ? -7.385 -13.953 -40.767 1.00 80.91 105 ARG A C 1
ATOM 703 O O . ARG A 1 117 ? -6.309 -13.684 -40.213 1.00 80.69 105 ARG A O 1
ATOM 711 N N . PHE A 1 118 ? -7.834 -15.195 -40.936 1.00 81.56 106 PHE A N 1
ATOM 712 C CA . PHE A 1 118 ? -6.957 -16.341 -40.771 1.00 82.01 106 PHE A CA 1
ATOM 713 C C . PHE A 1 118 ? -5.824 -16.217 -41.770 1.00 82.24 106 PHE A C 1
ATOM 714 O O . PHE A 1 118 ? -6.040 -15.792 -42.905 1.00 82.13 106 PHE A O 1
ATOM 722 N N . MET A 1 119 ? -4.621 -16.575 -41.333 1.00 82.74 107 MET A N 1
ATOM 723 C CA . MET A 1 119 ? -3.476 -16.701 -42.226 1.00 83.01 107 MET A CA 1
ATOM 724 C C . MET A 1 119 ? -3.198 -18.173 -42.563 1.00 83.11 107 MET A C 1
ATOM 725 O O . MET A 1 119 ? -2.945 -18.506 -43.721 1.00 83.25 107 MET A O 1
ATOM 730 N N . ASP A 1 120 ? -3.269 -19.047 -41.560 1.00 83.20 108 ASP A N 1
ATOM 731 C CA . ASP A 1 120 ? -2.991 -20.480 -41.751 1.00 83.32 108 ASP A CA 1
ATOM 732 C C . ASP A 1 120 ? -4.118 -21.223 -42.481 1.00 83.27 108 ASP A C 1
ATOM 733 O O . ASP A 1 120 ? -5.286 -21.155 -42.097 1.00 83.15 108 ASP A O 1
#

Organism: Thermotoga maritima (strain ATCC 43589 / DSM 3109 / JCM 10099 / NBRC 100826 / MSB8) (NCBI:txid243274)

Sequence (89 aa):
HMSFFNKIILIGRRLVRDPEERYTLTPVTTFTIAVDRTTDFFRIVTFGRLAEFARTYLTKGRLVLVEGEMRMRRKRVSPEVVANVVRFMD

Radius of gyration: 12.9 Å; Cα contacts (8 Å, |Δi|>4): 227; chains: 1; bounding box: 37×37×27 Å

CATH classification: 2.40.50.140

GO terms:
  GO:0003676 nucleic acid binding (F, EXP)

B-factor: mean 81.65, std 4.18, range [56.99, 95.1]

Foldseek 3Di:
DDPDDFKDKAKFFFQFAWDWDADCHTKIWTWGWGCVVTDIAIEIEDDVVSVCRRVPHGGRFIKIFMAGWAQCDVVTDTHGDTPDIDTDD